Protein AF-N8W5K8-F1 (afdb_monomer_lite)

Secondary structure (DSSP, 8-state):
-PPPEEEEEETTEEEEEEGGG--BTTB-B-TT---SS--------------HHHHHHHHHHHHHHHHHHHHHHHHHHHHHHHHHHHHHHHHHHHHHHHHHHHHHHHHHHHTT--GGGS-HHHHHHHHHHTT----TT--SHHHHHHTS---

Radius of gyration: 57.09 Å; chains: 1; bounding box: 91×32×145 Å

Foldseek 3Di:
DDFAWFWWDDPVGTDIDGLVPDDPPVTHGDPPIDRPDDPPPPDDDDDDDDDPVNVVVVVVVVVVVVVVVVVVVVVVVVVVVVVVVVVVVVVVVVVVVVVVVVVVVVVVVVVPPPLVPDDPVVLVVVCVVVVHDDDPPDDDPVSSVVSDDDD

Structure (mmCIF, N/CA/C/O backbone):
data_AF-N8W5K8-F1
#
_entry.id   AF-N8W5K8-F1
#
loop_
_atom_site.group_PDB
_atom_site.id
_atom_site.type_symbol
_atom_site.label_atom_id
_atom_site.label_alt_id
_atom_site.label_comp_id
_atom_site.label_asym_id
_atom_site.label_entity_id
_atom_site.label_seq_id
_atom_site.pdbx_PDB_ins_code
_atom_site.Cartn_x
_atom_site.Cartn_y
_atom_site.Cartn_z
_atom_site.occupancy
_atom_site.B_iso_or_equiv
_atom_site.auth_seq_id
_atom_site.auth_comp_id
_atom_site.auth_asym_id
_atom_site.auth_atom_id
_atom_site.pdbx_PDB_model_num
ATOM 1 N N . MET A 1 1 ? 54.939 2.905 -76.028 1.00 52.28 1 MET A N 1
ATOM 2 C CA . MET A 1 1 ? 53.845 2.882 -75.035 1.00 52.28 1 MET A CA 1
ATOM 3 C C . MET A 1 1 ? 52.685 3.659 -75.627 1.00 52.28 1 MET A C 1
ATOM 5 O O . MET A 1 1 ? 52.919 4.766 -76.091 1.00 52.28 1 MET A O 1
ATOM 9 N N . LEU A 1 2 ? 51.492 3.071 -75.692 1.00 62.12 2 LEU A N 1
ATOM 10 C CA . LEU A 1 2 ? 50.276 3.817 -76.023 1.00 62.12 2 LEU A CA 1
ATOM 11 C C . LEU A 1 2 ? 49.866 4.600 -74.773 1.00 62.12 2 LEU A C 1
ATOM 13 O O . LEU A 1 2 ? 49.778 4.018 -73.695 1.00 62.12 2 LEU A O 1
ATOM 17 N N . VAL A 1 3 ? 49.695 5.912 -74.909 1.00 76.56 3 VAL A N 1
ATOM 18 C CA . VAL A 1 3 ? 49.181 6.770 -73.838 1.00 76.56 3 VAL A CA 1
ATOM 19 C C . VAL A 1 3 ? 47.681 6.896 -74.052 1.00 76.56 3 VAL A C 1
ATOM 21 O O . VAL A 1 3 ? 47.252 7.395 -75.093 1.00 76.56 3 VAL A O 1
ATOM 24 N N . ASN A 1 4 ? 46.889 6.423 -73.091 1.00 87.50 4 ASN A N 1
ATOM 25 C CA . ASN A 1 4 ? 45.445 6.620 -73.126 1.00 87.50 4 ASN A CA 1
ATOM 26 C C . ASN A 1 4 ? 45.140 8.081 -72.804 1.00 87.50 4 ASN A C 1
ATOM 28 O O . ASN A 1 4 ? 45.693 8.650 -71.860 1.00 87.50 4 ASN A O 1
ATOM 32 N N . THR A 1 5 ? 44.266 8.688 -73.598 1.00 91.50 5 THR A N 1
ATOM 33 C CA . THR A 1 5 ? 43.846 10.076 -73.416 1.00 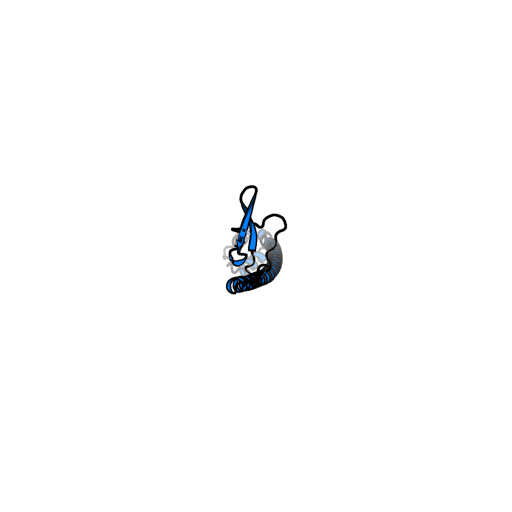91.50 5 THR A CA 1
ATOM 34 C C . THR A 1 5 ? 42.332 10.152 -73.346 1.00 91.50 5 THR A C 1
ATOM 36 O O . THR A 1 5 ? 41.648 9.296 -73.902 1.00 91.50 5 THR A O 1
ATOM 39 N N . VAL A 1 6 ? 41.825 11.166 -72.648 1.00 93.12 6 VAL A N 1
ATOM 40 C CA . VAL A 1 6 ? 40.387 11.409 -72.494 1.00 93.12 6 VAL A CA 1
ATOM 41 C C . VAL A 1 6 ? 40.051 12.876 -72.699 1.00 93.12 6 VAL A C 1
ATOM 43 O O . VAL A 1 6 ? 40.831 13.773 -72.351 1.00 93.12 6 VAL A O 1
ATOM 46 N N . LYS A 1 7 ? 38.869 13.127 -73.262 1.00 94.88 7 LYS A N 1
ATOM 47 C CA . LYS A 1 7 ? 38.308 14.474 -73.395 1.00 94.88 7 LYS A CA 1
ATOM 48 C C . LYS A 1 7 ? 37.625 14.903 -72.105 1.00 94.88 7 LYS A C 1
ATOM 50 O O . LYS A 1 7 ? 36.697 14.255 -71.625 1.00 94.88 7 LYS A O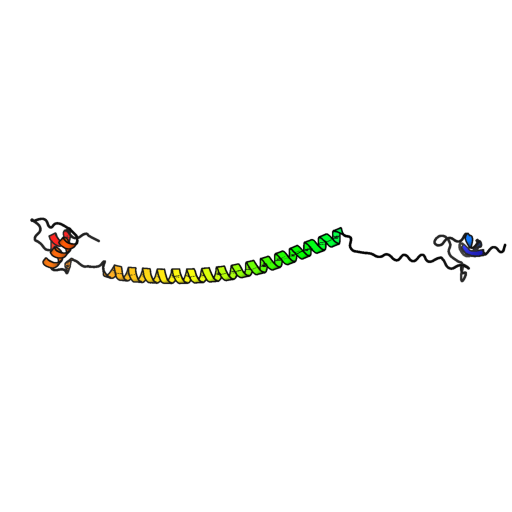 1
ATOM 55 N N . ILE A 1 8 ? 38.041 16.050 -71.583 1.00 95.00 8 ILE A N 1
ATOM 56 C CA . ILE A 1 8 ? 37.398 16.703 -70.442 1.00 95.00 8 ILE A CA 1
ATOM 57 C C . ILE A 1 8 ? 36.810 18.045 -70.863 1.00 95.00 8 ILE A C 1
ATOM 59 O O . ILE A 1 8 ? 37.336 18.721 -71.752 1.00 95.00 8 ILE A O 1
ATOM 63 N N . LYS A 1 9 ? 35.712 18.436 -70.221 1.00 94.81 9 LYS A N 1
ATOM 64 C CA . LYS A 1 9 ? 35.010 19.691 -70.490 1.00 94.81 9 LYS A CA 1
ATOM 65 C C . LYS A 1 9 ? 35.898 20.896 -70.162 1.00 94.81 9 LYS A C 1
ATOM 67 O O . LYS A 1 9 ? 36.556 20.934 -69.121 1.00 94.81 9 LYS A O 1
ATOM 72 N N . HIS A 1 10 ? 35.926 21.885 -71.051 1.00 92.44 10 HIS A N 1
ATOM 73 C CA . HIS A 1 10 ? 36.694 23.115 -70.879 1.00 92.44 10 HIS A CA 1
ATOM 74 C C . HIS A 1 10 ? 35.948 24.308 -71.493 1.00 92.44 10 HIS A C 1
ATOM 76 O O . HIS A 1 10 ? 36.051 24.579 -72.690 1.00 92.44 10 HIS A O 1
ATOM 82 N N . GLY A 1 11 ? 35.176 25.013 -70.662 1.00 88.00 11 GLY A N 1
ATOM 83 C CA . GLY A 1 11 ? 34.275 26.071 -71.125 1.00 88.00 11 GLY A CA 1
ATOM 84 C C . GLY A 1 11 ? 33.179 25.506 -72.032 1.00 88.00 11 GLY A C 1
ATOM 85 O O . GLY A 1 11 ? 32.524 24.530 -71.670 1.00 88.00 11 GLY A O 1
ATOM 86 N N . GLU A 1 12 ? 33.012 26.104 -73.213 1.00 89.50 12 GLU A N 1
ATOM 87 C CA . GLU A 1 12 ? 32.076 25.645 -74.255 1.00 89.50 12 GLU A CA 1
ATOM 88 C C . GLU A 1 12 ? 32.664 24.547 -75.166 1.00 89.50 12 GLU A C 1
ATOM 90 O O . GLU A 1 12 ? 31.998 24.077 -76.083 1.00 89.50 12 GLU A O 1
ATOM 95 N N . SER A 1 13 ? 33.910 24.124 -74.925 1.00 91.88 13 SER A N 1
ATOM 96 C CA . SER A 1 13 ? 34.615 23.115 -75.724 1.00 91.88 13 SER A CA 1
ATOM 97 C C . SER A 1 13 ? 35.213 22.015 -74.833 1.00 91.88 13 SER A C 1
ATOM 99 O O . SER A 1 13 ? 34.825 21.841 -73.674 1.00 91.88 13 SER A O 1
ATOM 101 N N . TYR A 1 14 ? 36.158 21.244 -75.369 1.00 95.25 14 TYR A N 1
ATOM 102 C CA . TYR A 1 14 ? 36.890 20.202 -74.659 1.00 95.25 14 TYR A CA 1
ATOM 103 C C . TYR A 1 14 ? 38.402 20.428 -74.722 1.00 95.25 14 TYR A C 1
ATOM 105 O O . TYR A 1 14 ? 38.926 21.073 -75.630 1.00 95.25 14 TYR A O 1
ATOM 113 N N . ARG A 1 15 ? 39.122 19.836 -73.768 1.00 95.38 15 ARG A N 1
ATOM 114 C CA . ARG A 1 15 ? 40.574 19.632 -73.851 1.00 95.38 15 ARG A CA 1
ATOM 115 C C . ARG A 1 15 ? 40.902 18.161 -73.631 1.00 95.38 15 ARG A C 1
ATOM 117 O O . ARG A 1 15 ? 40.165 17.459 -72.943 1.00 95.38 15 ARG A O 1
ATOM 124 N N . ILE A 1 16 ? 42.005 17.705 -74.211 1.00 93.62 16 ILE A N 1
ATOM 125 C CA . ILE A 1 16 ? 42.473 16.321 -74.087 1.00 93.62 16 ILE A CA 1
ATOM 126 C C . ILE A 1 16 ? 43.566 16.275 -73.020 1.00 93.62 16 ILE A C 1
ATOM 128 O O . ILE A 1 16 ? 44.491 17.086 -73.052 1.00 93.62 16 ILE A O 1
ATOM 132 N N . ILE A 1 17 ? 43.450 15.338 -72.083 1.00 93.44 17 ILE A N 1
ATOM 133 C CA . ILE A 1 17 ? 44.475 15.043 -71.073 1.00 93.44 17 ILE A CA 1
ATOM 134 C C . ILE A 1 17 ? 44.834 13.559 -71.122 1.00 93.44 17 ILE A C 1
ATOM 136 O O . ILE A 1 17 ? 44.072 12.758 -71.668 1.00 93.44 17 ILE A O 1
ATOM 140 N N . ASN A 1 18 ? 45.966 13.174 -70.531 1.00 91.94 18 ASN A N 1
ATOM 141 C CA . ASN A 1 18 ? 46.226 11.75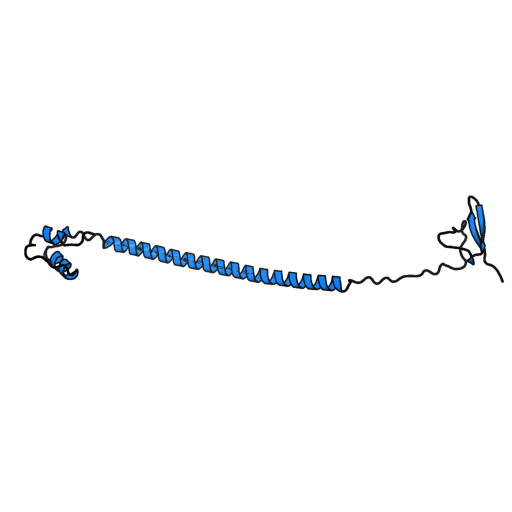6 -70.300 1.00 91.94 18 ASN A CA 1
ATOM 142 C C . ASN A 1 18 ? 45.196 11.221 -69.306 1.00 91.94 18 ASN A C 1
ATOM 144 O O . ASN A 1 18 ? 44.862 11.889 -68.327 1.00 91.94 18 ASN A O 1
ATOM 148 N N . GLU A 1 19 ? 44.716 10.003 -69.531 1.00 89.62 19 GLU A N 1
ATOM 149 C CA . GLU A 1 19 ? 43.739 9.367 -68.647 1.00 89.62 19 GLU A CA 1
ATOM 150 C C . GLU A 1 19 ? 44.281 9.215 -67.217 1.00 89.62 19 GLU A C 1
ATOM 152 O O . GLU A 1 19 ? 43.550 9.420 -66.254 1.00 89.62 19 GLU A O 1
ATOM 157 N N . SER A 1 20 ? 45.590 8.973 -67.072 1.00 86.81 20 SER A N 1
ATOM 158 C CA . SER A 1 20 ? 46.280 8.917 -65.775 1.00 86.81 20 SER A CA 1
ATOM 159 C C . SER A 1 20 ? 46.246 10.231 -64.991 1.00 86.81 20 SER A C 1
ATOM 161 O O . SER A 1 20 ? 46.397 10.220 -63.772 1.00 86.81 20 SER A O 1
ATOM 163 N N . ASP A 1 21 ? 46.059 11.361 -65.678 1.00 90.00 21 ASP A N 1
ATOM 164 C CA . ASP A 1 21 ? 45.985 12.688 -65.065 1.00 90.00 21 ASP A CA 1
ATOM 165 C C . ASP A 1 21 ? 44.534 13.067 -64.704 1.00 90.00 21 ASP A C 1
ATOM 167 O O . ASP A 1 21 ? 44.276 14.154 -64.172 1.00 90.00 21 ASP A O 1
ATOM 171 N N . PHE A 1 22 ? 43.560 12.190 -64.983 1.00 89.31 22 PHE A N 1
ATOM 172 C CA . PHE A 1 22 ? 42.164 12.409 -64.630 1.00 89.31 22 PHE A CA 1
ATOM 173 C C . PHE A 1 22 ? 41.952 12.302 -63.112 1.00 89.31 22 PHE A C 1
ATOM 175 O O . PHE A 1 22 ? 42.342 11.329 -62.473 1.00 89.31 22 PHE A O 1
ATOM 182 N N . LYS A 1 23 ? 41.291 13.303 -62.518 1.00 87.38 23 LYS A N 1
ATOM 183 C CA . LYS A 1 23 ? 40.986 13.352 -61.086 1.00 87.38 23 LYS A CA 1
ATOM 184 C C . LYS A 1 23 ? 39.487 13.522 -60.894 1.00 87.38 23 LYS A C 1
ATOM 186 O O . LYS A 1 23 ? 38.933 14.573 -61.227 1.00 87.38 23 LYS A O 1
ATOM 191 N N . HIS A 1 24 ? 38.842 12.500 -60.333 1.00 83.31 24 HIS A N 1
ATOM 192 C CA . HIS A 1 24 ? 37.429 12.564 -59.965 1.00 83.31 24 HIS A CA 1
ATOM 193 C C . HIS A 1 24 ? 37.171 13.769 -59.044 1.00 83.31 24 HIS A C 1
ATOM 195 O O . HIS A 1 24 ? 37.940 14.033 -58.121 1.00 83.31 24 HIS A O 1
ATOM 201 N N . GLY A 1 25 ? 36.119 14.538 -59.334 1.00 84.25 25 GLY A N 1
ATOM 202 C CA . GLY A 1 25 ? 35.763 15.763 -58.605 1.00 84.25 25 GLY A CA 1
ATOM 203 C C . GLY A 1 25 ? 36.487 17.038 -59.062 1.00 84.25 25 GLY A C 1
ATOM 204 O O . GLY A 1 25 ? 35.997 18.125 -58.777 1.00 84.25 25 GLY A O 1
ATOM 205 N N . GLN A 1 26 ? 37.603 16.936 -59.797 1.00 88.69 26 GLN A N 1
ATOM 206 C CA . GLN A 1 26 ? 38.282 18.093 -60.413 1.00 88.69 26 GLN A CA 1
ATOM 207 C C . GLN A 1 26 ? 38.049 18.177 -61.922 1.00 88.69 26 GLN A C 1
ATOM 209 O O . GLN A 1 26 ? 38.023 19.268 -62.488 1.00 88.69 26 GLN A O 1
ATOM 214 N N . HIS A 1 27 ? 37.901 17.029 -62.580 1.00 91.56 27 HIS A N 1
ATOM 215 C CA . HIS A 1 27 ? 37.662 16.929 -64.012 1.00 91.56 27 HIS A CA 1
ATOM 216 C C . HIS A 1 27 ? 36.274 16.338 -64.287 1.00 91.56 27 HIS A C 1
ATOM 218 O O . HIS A 1 27 ? 35.836 15.410 -63.607 1.00 91.56 27 HIS A O 1
ATOM 224 N N . GLU A 1 28 ? 35.608 16.865 -65.314 1.00 91.56 28 GLU A N 1
ATOM 225 C CA . GLU A 1 28 ? 34.340 16.362 -65.849 1.00 91.56 28 GLU A CA 1
ATOM 226 C C . GLU A 1 28 ? 34.579 15.874 -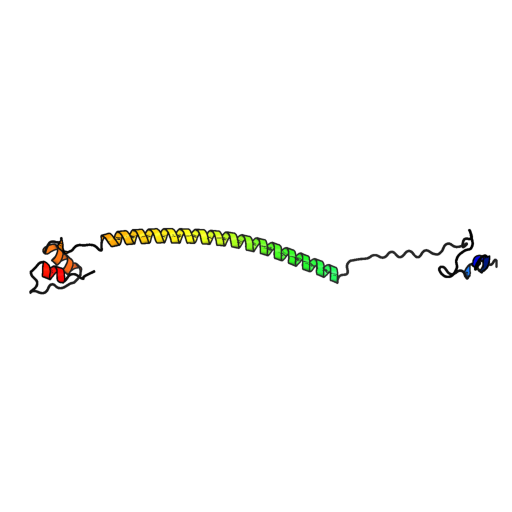67.285 1.00 91.56 28 GLU A C 1
ATOM 228 O O . GLU A 1 28 ? 35.206 16.579 -68.082 1.00 91.56 28 GLU A O 1
ATOM 233 N N . LEU A 1 29 ? 34.125 14.661 -67.609 1.00 91.94 29 LEU A N 1
ATOM 234 C CA . LEU A 1 29 ? 34.268 14.079 -68.947 1.00 91.94 29 LEU A CA 1
ATOM 235 C C . LEU A 1 29 ? 33.396 14.839 -69.956 1.00 91.94 29 LEU A C 1
ATOM 237 O O . LEU A 1 29 ? 32.269 15.224 -69.648 1.00 91.94 29 LEU A O 1
ATOM 241 N N . TYR A 1 30 ? 33.927 15.073 -71.156 1.00 92.31 30 TYR A N 1
ATOM 242 C CA . TYR A 1 30 ? 33.168 15.698 -72.239 1.00 92.31 30 TYR A CA 1
ATOM 243 C C . TYR A 1 30 ? 32.237 14.672 -72.900 1.00 92.31 30 TYR A C 1
ATOM 245 O O . TYR A 1 30 ? 32.577 13.499 -72.983 1.00 92.31 30 TYR A O 1
ATOM 253 N N . GLU A 1 31 ? 31.064 15.122 -73.342 1.00 85.62 31 GLU A N 1
ATOM 254 C CA . GLU A 1 31 ? 29.933 14.333 -73.855 1.00 85.62 31 GLU A CA 1
ATOM 255 C C . GLU A 1 31 ? 30.245 12.907 -74.353 1.00 85.62 31 GLU A C 1
ATOM 257 O O . GLU A 1 31 ? 30.858 12.703 -75.400 1.00 85.62 31 GLU A O 1
ATOM 262 N N . GLY A 1 32 ? 29.758 11.904 -73.612 1.00 81.56 32 GLY A N 1
ATOM 263 C CA . GLY A 1 32 ? 29.825 10.489 -73.997 1.00 81.56 32 GLY A CA 1
ATOM 264 C C . GLY A 1 32 ? 31.180 9.806 -73.781 1.00 81.56 32 GLY A C 1
ATOM 265 O O . GLY A 1 32 ? 31.244 8.578 -73.880 1.00 81.56 32 GLY A O 1
ATOM 266 N N . GLU A 1 33 ? 32.231 10.558 -73.443 1.00 86.94 33 GLU A N 1
ATOM 267 C CA . GLU A 1 33 ? 33.547 10.015 -73.106 1.00 86.94 33 GLU A CA 1
ATOM 268 C C . GLU A 1 33 ? 33.476 9.165 -71.826 1.00 86.94 33 GLU A C 1
ATOM 270 O O . GLU A 1 33 ? 32.722 9.456 -70.892 1.00 86.94 33 GLU A O 1
ATOM 275 N N . LYS A 1 34 ? 34.280 8.101 -71.766 1.00 85.50 34 LYS A N 1
ATOM 276 C CA . LYS A 1 34 ? 34.415 7.221 -70.601 1.00 85.50 34 LYS A CA 1
ATOM 277 C C . LYS A 1 34 ? 35.892 6.991 -70.314 1.00 85.50 34 LYS A C 1
ATOM 279 O O . LYS A 1 34 ? 36.688 6.912 -71.244 1.00 85.50 34 LYS A O 1
ATOM 284 N N . LEU A 1 35 ? 36.238 6.849 -69.037 1.00 84.06 35 LEU A N 1
ATOM 285 C CA . LEU A 1 35 ? 37.547 6.322 -68.652 1.00 84.06 35 LEU A CA 1
ATOM 286 C C . LEU A 1 35 ? 37.628 4.852 -69.086 1.00 84.06 35 LEU A C 1
ATOM 288 O O . LEU A 1 35 ? 36.643 4.115 -68.984 1.00 84.06 35 LEU A O 1
ATOM 292 N N . SER A 1 36 ? 38.793 4.436 -69.570 1.00 80.12 36 SER A N 1
ATOM 293 C CA . SER A 1 36 ? 39.095 3.051 -69.932 1.00 80.12 36 SER A CA 1
ATOM 294 C C . SER A 1 36 ? 39.062 2.136 -68.708 1.00 80.12 36 SER A C 1
ATOM 296 O O . SER A 1 36 ? 38.786 0.944 -68.838 1.00 80.12 36 SER A O 1
ATOM 298 N N . VAL A 1 37 ? 39.328 2.687 -67.520 1.00 72.06 37 VAL A N 1
ATOM 299 C CA . VAL A 1 37 ? 39.269 1.972 -66.243 1.00 72.06 37 VAL A CA 1
ATOM 300 C C . VAL A 1 37 ? 38.144 2.558 -65.394 1.00 72.06 37 VAL A C 1
ATOM 302 O O . VAL A 1 37 ? 38.093 3.763 -65.145 1.00 72.06 37 VAL A O 1
ATOM 305 N N . ALA A 1 38 ? 37.208 1.709 -64.966 1.00 64.00 38 ALA A N 1
ATOM 306 C CA . ALA A 1 38 ? 36.205 2.110 -63.987 1.00 64.00 38 ALA A CA 1
ATOM 307 C C . ALA A 1 38 ? 36.914 2.523 -62.683 1.00 64.00 38 ALA A C 1
ATOM 309 O O . ALA A 1 38 ? 37.894 1.876 -62.317 1.00 64.00 38 ALA A O 1
ATOM 310 N N . PRO A 1 39 ? 36.461 3.576 -61.979 1.00 67.00 39 PRO A N 1
ATOM 311 C CA . PRO A 1 39 ? 37.038 3.917 -60.687 1.00 67.00 39 PRO A CA 1
ATOM 312 C C . PRO A 1 39 ? 36.938 2.710 -59.755 1.00 67.00 39 PRO A C 1
ATOM 314 O O . 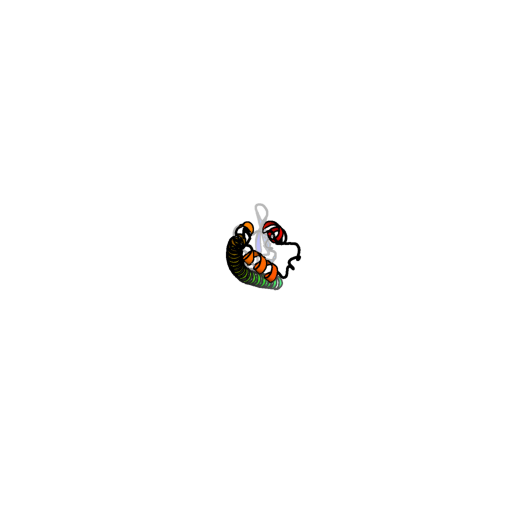PRO A 1 39 ? 35.856 2.134 -59.627 1.00 67.00 39 PRO A O 1
ATOM 317 N N . ASP A 1 40 ? 38.049 2.356 -59.105 1.00 65.62 40 ASP A N 1
ATOM 318 C CA . ASP A 1 40 ? 38.064 1.373 -58.025 1.00 65.62 40 ASP A CA 1
ATOM 319 C C . ASP A 1 40 ? 37.110 1.864 -56.930 1.00 65.62 40 ASP A C 1
ATOM 321 O O . ASP A 1 40 ? 37.404 2.766 -56.141 1.00 65.62 40 ASP A O 1
ATOM 325 N N . ASN A 1 41 ? 35.903 1.315 -56.923 1.00 65.06 41 ASN A N 1
ATOM 326 C CA . ASN A 1 41 ? 34.890 1.597 -55.931 1.00 65.06 41 ASN A CA 1
ATOM 327 C C . ASN A 1 41 ? 35.291 0.912 -54.623 1.00 65.06 41 ASN A C 1
ATOM 329 O O . ASN A 1 41 ? 34.980 -0.251 -54.371 1.00 65.06 41 ASN A O 1
ATOM 333 N N . VAL A 1 42 ? 35.985 1.659 -53.764 1.00 69.19 42 VAL A N 1
ATOM 334 C CA . VAL A 1 42 ? 36.258 1.240 -52.388 1.00 69.19 42 VAL A CA 1
ATOM 335 C C . VAL A 1 42 ? 34.927 1.163 -51.643 1.00 69.19 42 VAL A C 1
ATOM 337 O O . VAL A 1 42 ? 34.337 2.178 -51.276 1.00 69.19 42 VAL A O 1
ATOM 340 N N . THR A 1 43 ? 34.436 -0.058 -51.443 1.00 62.22 43 THR A N 1
ATOM 341 C CA . THR A 1 43 ? 33.225 -0.317 -50.662 1.00 62.22 43 THR A CA 1
ATOM 342 C C . THR A 1 43 ? 33.636 -0.473 -49.200 1.00 62.22 43 THR A C 1
ATOM 344 O O . THR A 1 43 ? 34.381 -1.390 -48.860 1.00 62.22 43 THR A O 1
ATOM 347 N N . LEU A 1 44 ? 33.209 0.453 -48.339 1.00 65.94 44 LEU A N 1
ATOM 348 C CA . LEU A 1 44 ? 33.453 0.391 -46.896 1.00 65.94 44 LEU A CA 1
ATOM 349 C C . LEU A 1 44 ? 32.257 -0.275 -46.208 1.00 65.94 44 LEU A C 1
ATOM 351 O O . LEU A 1 44 ? 31.214 0.356 -46.043 1.00 65.94 44 LEU A O 1
ATOM 355 N N . ASP A 1 45 ? 32.415 -1.524 -45.768 1.00 67.88 45 ASP A N 1
ATOM 356 C CA . ASP A 1 45 ? 31.451 -2.171 -44.872 1.00 67.88 45 ASP A CA 1
ATOM 357 C C . ASP A 1 45 ? 31.634 -1.641 -43.441 1.00 67.88 45 ASP A C 1
ATOM 359 O O . ASP A 1 45 ? 32.499 -2.081 -42.679 1.00 67.88 45 ASP A O 1
ATOM 363 N N . LEU A 1 46 ? 30.813 -0.659 -43.066 1.00 71.62 46 LEU A N 1
ATOM 364 C CA . LEU A 1 46 ? 30.785 -0.098 -41.716 1.00 71.62 46 LEU A CA 1
ATOM 365 C C . LEU A 1 46 ? 29.837 -0.908 -40.828 1.00 71.62 46 LEU A C 1
ATOM 367 O O . LEU A 1 46 ? 28.619 -0.726 -40.847 1.00 71.62 46 LEU A O 1
ATOM 371 N N . LYS A 1 47 ? 30.404 -1.783 -39.995 1.00 70.69 47 LYS A N 1
ATOM 372 C CA . LYS A 1 47 ? 29.648 -2.489 -38.955 1.00 70.69 47 LYS A CA 1
ATOM 373 C C . LYS A 1 47 ? 29.484 -1.578 -37.735 1.00 70.69 47 LYS A C 1
ATOM 375 O O . LYS A 1 47 ? 30.362 -1.505 -36.880 1.00 70.69 47 LYS A O 1
ATOM 380 N N . VAL A 1 48 ? 28.366 -0.861 -37.665 1.00 73.81 48 VAL A N 1
ATOM 381 C CA . VAL A 1 48 ? 27.989 -0.078 -36.478 1.00 73.81 48 VAL A CA 1
ATOM 382 C C . VAL A 1 48 ? 27.414 -1.000 -35.400 1.00 73.81 48 VAL A C 1
ATOM 384 O O . VAL A 1 48 ? 26.496 -1.777 -35.657 1.00 73.81 48 VAL A O 1
ATOM 387 N N . GLY A 1 49 ? 27.977 -0.935 -34.193 1.00 76.19 49 GLY A N 1
ATOM 388 C CA . GLY A 1 49 ? 27.519 -1.663 -33.009 1.00 76.19 49 GLY A CA 1
ATOM 389 C C . GLY A 1 49 ? 27.300 -0.717 -31.831 1.00 76.19 49 GLY A C 1
ATOM 390 O O . GLY A 1 49 ? 27.827 0.395 -31.814 1.00 76.19 49 GLY A O 1
ATOM 391 N N . ILE A 1 50 ? 26.517 -1.157 -30.845 1.00 81.69 50 ILE A N 1
ATOM 392 C CA . ILE A 1 50 ? 26.354 -0.440 -29.575 1.00 81.69 50 ILE A CA 1
ATOM 393 C C . ILE A 1 50 ? 27.698 -0.481 -28.841 1.00 81.69 50 ILE A C 1
ATOM 395 O O . ILE A 1 50 ? 28.320 -1.540 -28.734 1.00 81.69 50 ILE A O 1
ATOM 399 N N . THR A 1 51 ? 28.169 0.668 -28.358 1.00 88.50 51 THR A N 1
ATOM 400 C CA . THR A 1 51 ? 29.399 0.714 -27.563 1.00 88.50 51 THR A CA 1
ATOM 401 C C . THR A 1 51 ? 29.208 -0.064 -26.255 1.00 88.50 51 THR A C 1
ATOM 403 O O . THR A 1 51 ? 28.099 -0.088 -25.718 1.00 88.50 51 THR A O 1
ATOM 406 N N . PRO A 1 52 ? 30.264 -0.674 -25.689 1.00 90.75 52 PRO A N 1
ATOM 407 C CA . PRO A 1 52 ? 30.160 -1.386 -24.413 1.00 90.75 52 PRO A CA 1
ATOM 408 C C . PRO A 1 52 ? 29.532 -0.545 -23.290 1.00 90.75 52 PRO A C 1
ATOM 410 O O . PRO A 1 52 ? 28.732 -1.057 -22.511 1.00 90.75 52 PRO A O 1
ATOM 413 N N . ASP A 1 53 ? 29.822 0.758 -23.255 1.00 92.19 53 ASP A N 1
ATOM 414 C CA . ASP A 1 53 ? 29.272 1.682 -22.257 1.00 92.19 53 ASP A CA 1
ATOM 415 C C . ASP A 1 53 ? 27.757 1.876 -22.405 1.00 92.19 53 ASP A C 1
ATOM 417 O O . ASP A 1 53 ? 27.018 1.905 -21.415 1.00 92.19 53 ASP A O 1
ATOM 421 N N . LEU A 1 54 ? 27.268 1.966 -23.645 1.00 94.75 54 LEU A N 1
ATOM 422 C CA . LEU A 1 54 ? 25.837 2.072 -23.906 1.00 94.75 54 LEU A CA 1
ATOM 423 C C . LEU A 1 54 ? 25.131 0.742 -23.616 1.00 94.75 54 LEU A C 1
ATOM 425 O O . LEU A 1 54 ? 24.036 0.750 -23.059 1.00 94.75 54 LEU A O 1
ATOM 429 N N . GLN A 1 55 ? 25.775 -0.393 -23.902 1.00 95.12 55 GLN A N 1
ATOM 430 C CA . GLN A 1 55 ? 25.244 -1.709 -23.545 1.00 95.12 55 GLN A CA 1
ATOM 431 C C . GLN A 1 55 ? 25.109 -1.863 -22.027 1.00 95.12 55 GLN A C 1
ATOM 433 O O . GLN A 1 55 ? 24.051 -2.258 -21.544 1.00 95.12 55 GLN A O 1
ATOM 438 N N . LYS A 1 56 ? 26.133 -1.454 -21.269 1.00 96.44 56 LYS A N 1
ATOM 439 C CA . LYS A 1 56 ? 26.082 -1.452 -19.805 1.00 96.44 56 LYS A CA 1
ATOM 440 C C . LYS A 1 56 ? 24.949 -0.571 -19.280 1.00 96.44 56 LYS A C 1
ATOM 442 O O . LYS A 1 56 ? 24.197 -0.997 -18.413 1.00 96.44 56 LYS A O 1
ATOM 447 N N . THR A 1 57 ? 24.785 0.626 -19.843 1.00 96.94 57 THR A N 1
ATOM 448 C CA . THR A 1 57 ? 23.702 1.543 -19.454 1.00 96.94 57 THR A CA 1
ATOM 449 C C . THR A 1 57 ? 22.325 0.917 -19.693 1.00 96.94 57 THR A C 1
ATOM 451 O O . THR A 1 57 ? 21.443 1.017 -18.844 1.00 96.94 57 THR A O 1
ATOM 454 N N . ILE A 1 58 ? 22.141 0.229 -20.824 1.00 96.62 58 ILE A N 1
ATOM 455 C CA . ILE A 1 58 ? 20.900 -0.492 -21.139 1.00 96.62 58 ILE A CA 1
ATOM 456 C C . ILE A 1 58 ? 20.631 -1.599 -20.114 1.00 96.62 58 ILE A C 1
ATOM 458 O O . ILE A 1 58 ? 19.493 -1.755 -19.667 1.00 96.62 58 ILE A O 1
ATOM 462 N N . ASP A 1 59 ? 21.654 -2.367 -19.748 1.00 97.75 59 ASP A N 1
ATOM 463 C CA . ASP A 1 59 ? 21.511 -3.478 -18.807 1.00 97.75 59 ASP A CA 1
ATOM 464 C C . ASP A 1 59 ? 21.213 -2.975 -17.385 1.00 97.75 59 ASP A C 1
ATOM 466 O O . ASP A 1 59 ? 20.302 -3.485 -16.730 1.00 97.75 59 ASP A O 1
ATOM 470 N N . ASP A 1 60 ? 21.888 -1.910 -16.944 1.00 98.06 60 ASP A N 1
ATOM 471 C CA . ASP A 1 60 ? 21.619 -1.248 -15.663 1.00 98.06 60 ASP A CA 1
ATOM 472 C C . ASP A 1 60 ? 20.180 -0.703 -15.615 1.00 98.06 60 ASP A C 1
ATOM 474 O O . ASP A 1 60 ? 19.459 -0.923 -14.639 1.00 98.06 60 ASP A O 1
ATOM 478 N N . MET A 1 61 ? 19.712 -0.065 -16.696 1.00 98.06 61 MET A N 1
ATOM 479 C CA . MET A 1 61 ? 18.333 0.427 -16.795 1.00 98.06 61 MET A CA 1
ATOM 480 C C . MET A 1 61 ? 17.303 -0.707 -16.740 1.00 98.06 61 MET A C 1
ATOM 482 O O . MET A 1 61 ? 16.290 -0.575 -16.055 1.00 98.06 61 MET A O 1
ATOM 486 N N . LYS A 1 62 ? 17.548 -1.837 -17.417 1.00 98.25 62 LYS A N 1
ATOM 487 C CA . LYS A 1 62 ? 16.659 -3.011 -17.352 1.00 98.25 62 LYS A CA 1
ATOM 488 C C . LYS A 1 62 ? 16.563 -3.573 -15.939 1.00 98.25 62 LYS A C 1
ATOM 490 O O . LYS A 1 62 ? 15.463 -3.872 -15.475 1.00 98.25 62 LYS A O 1
ATOM 495 N N . ASN A 1 63 ? 17.698 -3.684 -15.254 1.00 98.38 63 ASN A N 1
ATOM 496 C CA . ASN A 1 63 ? 17.742 -4.158 -13.875 1.00 98.38 63 ASN A CA 1
ATOM 497 C C . ASN A 1 63 ? 16.973 -3.219 -12.938 1.00 98.38 63 ASN A C 1
ATOM 499 O O . ASN A 1 63 ? 16.220 -3.683 -12.080 1.00 98.38 63 ASN A O 1
ATOM 503 N N . GLU A 1 64 ? 17.107 -1.906 -13.131 1.00 98.38 64 GLU A N 1
ATOM 504 C CA . GLU A 1 64 ? 16.368 -0.920 -12.346 1.00 98.38 64 GLU A CA 1
ATOM 505 C C . GLU A 1 64 ? 14.857 -0.994 -12.601 1.00 98.38 64 GLU A C 1
ATOM 507 O O . GLU A 1 64 ? 14.082 -1.023 -11.644 1.00 98.38 64 GLU A O 1
ATOM 512 N N . CYS A 1 65 ? 14.423 -1.109 -13.860 1.00 98.44 65 CYS A N 1
ATOM 513 C CA . CYS A 1 65 ? 13.012 -1.312 -14.194 1.00 98.44 65 CYS A CA 1
ATOM 514 C C . CYS A 1 65 ? 12.448 -2.566 -13.514 1.00 98.44 65 CYS A C 1
ATOM 516 O O . CYS A 1 65 ? 11.413 -2.487 -12.853 1.00 98.44 65 CYS A O 1
ATOM 518 N N . GLN A 1 66 ? 13.166 -3.690 -13.584 1.00 98.44 66 GLN A N 1
ATOM 519 C CA . GLN A 1 66 ? 12.740 -4.934 -12.943 1.00 98.44 66 GLN A CA 1
ATOM 520 C C . GLN A 1 66 ? 12.629 -4.790 -11.419 1.00 98.44 66 GLN A C 1
ATOM 522 O O . GLN A 1 66 ? 11.695 -5.306 -10.799 1.00 98.44 66 GLN A O 1
ATOM 527 N N . ARG A 1 67 ? 13.570 -4.071 -10.798 1.00 98.38 67 ARG A N 1
ATOM 528 C CA . ARG A 1 67 ? 13.545 -3.785 -9.360 1.00 98.38 67 ARG A CA 1
ATOM 529 C C . ARG A 1 67 ? 12.327 -2.948 -8.979 1.00 98.38 67 ARG A C 1
ATOM 531 O O . ARG A 1 67 ? 11.646 -3.275 -8.008 1.00 98.38 67 ARG A O 1
ATOM 538 N N . VAL A 1 68 ? 12.039 -1.894 -9.739 1.00 98.62 68 VAL A N 1
ATOM 539 C CA . VAL A 1 68 ? 10.880 -1.021 -9.505 1.00 98.62 68 VAL A CA 1
ATOM 540 C C . VAL A 1 68 ? 9.569 -1.790 -9.671 1.00 98.62 68 VAL A C 1
ATOM 542 O O . VAL A 1 68 ? 8.672 -1.642 -8.844 1.00 98.62 68 VAL A O 1
ATOM 545 N N . GLU A 1 69 ? 9.458 -2.655 -10.679 1.00 98.50 69 GLU A N 1
ATOM 546 C CA . GLU A 1 69 ? 8.286 -3.519 -10.868 1.00 98.50 69 GLU A CA 1
ATOM 547 C C . GLU A 1 69 ? 8.059 -4.447 -9.671 1.00 98.50 69 GLU A C 1
ATOM 549 O O . GLU A 1 69 ? 6.950 -4.501 -9.133 1.00 98.50 69 GLU A O 1
ATOM 554 N N . ASN A 1 70 ? 9.116 -5.106 -9.191 1.00 98.25 70 ASN A N 1
ATOM 555 C CA . ASN A 1 70 ? 9.037 -5.992 -8.031 1.00 98.25 70 ASN A CA 1
ATOM 556 C C . ASN A 1 70 ? 8.632 -5.233 -6.760 1.00 98.25 70 ASN A C 1
ATOM 558 O O . ASN A 1 70 ? 7.737 -5.671 -6.033 1.00 98.25 70 ASN A O 1
ATOM 562 N N . ASN A 1 71 ? 9.237 -4.067 -6.518 1.00 98.31 71 ASN A N 1
ATOM 563 C CA . ASN A 1 71 ? 8.883 -3.214 -5.386 1.00 98.31 71 ASN A CA 1
ATOM 564 C C . ASN A 1 71 ? 7.423 -2.753 -5.470 1.00 98.31 71 ASN A C 1
ATOM 566 O O . ASN A 1 71 ? 6.722 -2.753 -4.462 1.00 98.31 71 ASN A O 1
ATOM 570 N N . ASN A 1 72 ? 6.930 -2.415 -6.663 1.00 98.44 72 ASN A N 1
ATOM 571 C CA . ASN A 1 72 ? 5.537 -2.016 -6.860 1.00 98.44 72 ASN A CA 1
ATOM 572 C C . ASN A 1 72 ? 4.554 -3.156 -6.570 1.00 98.44 72 ASN A C 1
ATOM 574 O O . ASN A 1 72 ? 3.488 -2.907 -6.006 1.00 98.44 72 ASN A O 1
ATOM 578 N N . VAL A 1 73 ? 4.892 -4.399 -6.927 1.00 98.56 73 VAL A N 1
ATOM 579 C CA . VAL A 1 73 ? 4.081 -5.576 -6.574 1.00 98.56 73 VAL A CA 1
ATOM 580 C C . VAL A 1 73 ? 4.022 -5.750 -5.054 1.00 98.56 73 VAL A C 1
ATOM 582 O O . VAL A 1 73 ? 2.933 -5.895 -4.499 1.00 98.56 73 VAL A O 1
ATOM 585 N N . GLN A 1 74 ? 5.167 -5.666 -4.374 1.00 98.31 74 GLN A N 1
ATOM 586 C CA . GLN A 1 74 ? 5.238 -5.800 -2.915 1.00 98.31 74 GLN A CA 1
ATOM 587 C C . GLN A 1 74 ? 4.495 -4.672 -2.189 1.00 98.31 74 GLN A C 1
ATOM 589 O O . GLN A 1 74 ? 3.718 -4.935 -1.274 1.00 98.31 74 GLN A O 1
ATOM 594 N N . LEU A 1 75 ? 4.670 -3.421 -2.624 1.00 98.62 75 LEU A N 1
ATOM 595 C CA . LEU A 1 75 ? 3.982 -2.265 -2.046 1.00 98.62 75 LEU A CA 1
ATOM 596 C C . LEU A 1 75 ? 2.463 -2.383 -2.179 1.00 98.62 75 LEU A C 1
ATOM 598 O O . LEU A 1 75 ? 1.743 -2.110 -1.223 1.00 98.62 75 LEU A O 1
ATOM 602 N N . LYS A 1 76 ? 1.964 -2.833 -3.336 1.00 98.44 76 LYS A N 1
ATOM 603 C CA . LYS A 1 76 ? 0.528 -3.081 -3.526 1.00 98.44 76 LYS A CA 1
ATOM 604 C C . LYS A 1 76 ? 0.003 -4.160 -2.581 1.00 98.44 76 LYS A C 1
ATOM 606 O O . LYS A 1 76 ? -1.073 -3.983 -2.022 1.00 98.44 76 LYS A O 1
ATOM 611 N N . ALA A 1 77 ? 0.756 -5.241 -2.375 1.00 98.38 77 ALA A N 1
ATOM 612 C CA . ALA A 1 77 ? 0.369 -6.291 -1.434 1.00 98.38 77 ALA A CA 1
ATOM 613 C C . ALA A 1 77 ? 0.289 -5.764 0.010 1.00 98.38 77 ALA A C 1
ATOM 615 O O . ALA A 1 77 ? -0.712 -5.990 0.687 1.00 98.38 77 ALA A O 1
ATOM 616 N N . LEU A 1 78 ? 1.287 -4.987 0.446 1.00 98.44 78 LEU A N 1
ATOM 617 C CA . LEU A 1 78 ? 1.304 -4.372 1.778 1.00 98.44 78 LEU A CA 1
ATOM 618 C C . LEU A 1 78 ? 0.154 -3.380 1.992 1.00 98.44 78 LEU A C 1
ATOM 620 O O . LEU A 1 78 ? -0.379 -3.289 3.095 1.00 98.44 78 LEU A O 1
ATOM 624 N N . LEU A 1 79 ? -0.245 -2.634 0.957 1.00 98.44 79 LEU A N 1
ATOM 625 C CA . LEU A 1 79 ? -1.397 -1.733 1.043 1.00 98.44 79 LEU A CA 1
ATOM 626 C C . LEU A 1 79 ? -2.698 -2.502 1.290 1.00 98.44 79 LEU A C 1
ATOM 628 O O . LEU A 1 79 ? -3.454 -2.125 2.180 1.00 98.44 79 LEU A O 1
ATOM 632 N N . VAL A 1 80 ? -2.919 -3.603 0.567 1.00 98.44 80 VAL A N 1
ATOM 633 C CA . VAL A 1 80 ? -4.098 -4.462 0.762 1.00 98.44 80 VAL A CA 1
ATOM 634 C C . VAL A 1 80 ? -4.114 -5.064 2.169 1.00 98.44 80 VAL A C 1
ATOM 636 O O . VAL A 1 80 ? -5.147 -5.056 2.836 1.00 98.44 80 VAL A O 1
ATOM 639 N N . GLU A 1 81 ? -2.968 -5.548 2.651 1.00 98.31 81 GLU A N 1
ATOM 640 C CA . GLU A 1 81 ? -2.847 -6.087 4.009 1.00 98.31 81 GLU A CA 1
ATOM 641 C C . GLU A 1 81 ? -3.136 -5.017 5.073 1.00 98.31 81 GLU A C 1
ATOM 643 O O . GLU A 1 81 ? -3.916 -5.248 5.998 1.00 98.31 81 GLU A O 1
ATOM 648 N N . ARG A 1 82 ? -2.580 -3.809 4.909 1.00 98.44 82 ARG A N 1
ATOM 649 C CA . ARG A 1 82 ? -2.845 -2.671 5.798 1.00 98.44 82 ARG A CA 1
ATOM 650 C C . ARG A 1 82 ? -4.332 -2.322 5.834 1.00 98.44 82 ARG A C 1
ATOM 652 O O . ARG A 1 82 ? -4.866 -2.088 6.915 1.00 98.44 82 ARG A O 1
ATOM 659 N N . GLU A 1 83 ? -4.989 -2.252 4.680 1.00 98.38 83 GLU A N 1
ATOM 660 C CA . GLU A 1 83 ? -6.421 -1.945 4.589 1.00 98.38 83 GLU A CA 1
ATOM 661 C C . GLU A 1 83 ? -7.275 -3.008 5.292 1.00 98.38 83 GLU A C 1
ATOM 663 O O . GLU A 1 83 ? -8.212 -2.663 6.016 1.00 98.38 83 GLU A O 1
ATOM 668 N N . ALA A 1 84 ? -6.915 -4.288 5.158 1.00 98.44 84 ALA A N 1
ATOM 669 C CA . ALA A 1 84 ? -7.587 -5.380 5.856 1.00 98.44 84 ALA A CA 1
ATOM 670 C C . ALA A 1 84 ? -7.431 -5.272 7.383 1.00 98.44 84 ALA A C 1
ATOM 672 O O . ALA A 1 84 ? -8.419 -5.376 8.113 1.00 98.44 84 ALA A O 1
ATOM 673 N N . ILE A 1 85 ? -6.215 -4.993 7.866 1.00 98.38 85 ILE A N 1
ATOM 674 C CA . ILE A 1 85 ? -5.946 -4.788 9.297 1.00 98.38 85 ILE A CA 1
ATOM 675 C C . ILE A 1 85 ? -6.715 -3.571 9.822 1.00 98.38 85 ILE A C 1
ATOM 677 O O . ILE A 1 85 ? -7.314 -3.630 10.895 1.00 98.38 85 ILE A O 1
ATOM 681 N N . GLU A 1 86 ? -6.742 -2.468 9.070 1.00 98.25 86 GLU A N 1
ATOM 682 C CA . GLU A 1 86 ? -7.476 -1.266 9.467 1.00 98.25 86 GLU A CA 1
ATOM 683 C C . GLU A 1 86 ? -8.981 -1.548 9.592 1.00 98.25 86 GLU A C 1
ATOM 685 O O . GLU A 1 86 ? -9.612 -1.130 10.566 1.00 98.25 86 GLU A O 1
ATOM 690 N N . ALA A 1 87 ? -9.556 -2.296 8.648 1.00 98.50 87 ALA A N 1
ATOM 691 C CA . ALA A 1 87 ? -10.955 -2.704 8.704 1.00 98.50 87 ALA A CA 1
ATOM 692 C C . ALA A 1 87 ? -11.246 -3.602 9.917 1.00 98.50 87 ALA A C 1
ATOM 694 O O . ALA A 1 87 ? -12.246 -3.389 10.608 1.00 98.50 87 ALA A O 1
ATOM 695 N N . GLN A 1 88 ? -10.358 -4.556 10.213 1.00 98.19 88 GLN A N 1
ATOM 696 C CA . GLN A 1 88 ? -10.485 -5.429 11.379 1.00 98.19 88 GLN A CA 1
ATOM 697 C C . GLN A 1 88 ? -10.453 -4.626 12.685 1.00 98.19 88 GLN A C 1
ATOM 699 O O . GLN A 1 88 ? -11.386 -4.720 13.484 1.00 98.19 88 GLN A O 1
ATOM 704 N N . LEU A 1 89 ? -9.438 -3.777 12.873 1.00 98.44 89 LEU A N 1
ATOM 705 C CA . LEU A 1 89 ? -9.292 -2.952 14.075 1.00 98.44 89 LEU A CA 1
ATOM 706 C C . LEU A 1 89 ? -10.482 -2.005 14.270 1.00 98.44 89 LEU A C 1
ATOM 708 O O . LEU A 1 89 ? -10.951 -1.812 15.391 1.00 98.44 89 LEU A O 1
ATOM 712 N N . ARG A 1 90 ? -11.015 -1.431 13.183 1.00 98.50 90 ARG A N 1
ATOM 713 C CA . ARG A 1 90 ? -12.235 -0.608 13.236 1.00 98.50 90 ARG A CA 1
ATOM 714 C C . ARG A 1 90 ? -13.445 -1.414 13.708 1.00 98.50 90 ARG A C 1
ATOM 716 O O . ARG A 1 90 ? -14.242 -0.895 14.489 1.00 98.50 90 ARG A O 1
ATOM 723 N N . GLY A 1 91 ? -13.583 -2.657 13.249 1.00 98.50 91 GLY A N 1
ATOM 724 C CA . GLY A 1 91 ? -14.638 -3.569 13.690 1.00 98.50 91 GLY A CA 1
ATOM 725 C C . GLY A 1 91 ? -14.531 -3.907 15.177 1.00 98.50 91 GLY A C 1
ATOM 726 O O . GLY A 1 91 ? -15.507 -3.760 15.912 1.00 98.50 91 GLY A O 1
ATOM 727 N N . GLU A 1 92 ? -13.336 -4.284 15.631 1.00 98.31 92 GLU A N 1
ATOM 728 C CA . GLU A 1 92 ? -13.057 -4.598 17.038 1.00 98.31 92 GLU A CA 1
ATOM 729 C C . GLU A 1 92 ? -13.326 -3.397 17.955 1.00 98.31 92 GLU A C 1
ATOM 731 O O . GLU A 1 92 ? -14.027 -3.526 18.961 1.00 98.31 92 GLU A O 1
ATOM 736 N N . LEU A 1 93 ? -12.850 -2.204 17.577 1.00 98.38 93 LEU A N 1
ATOM 737 C CA . LEU A 1 93 ? -13.077 -0.976 18.340 1.00 98.38 93 LEU A CA 1
ATOM 738 C C . LEU A 1 93 ? -14.568 -0.636 18.445 1.00 98.38 93 LEU A C 1
ATOM 740 O O . LEU A 1 93 ? -15.038 -0.241 19.512 1.00 98.38 93 LEU A O 1
ATOM 744 N N . LYS A 1 94 ? -15.322 -0.806 17.352 1.00 98.38 94 LYS A N 1
ATOM 745 C CA . LYS A 1 94 ? -16.769 -0.582 17.351 1.00 98.38 94 LYS A CA 1
ATOM 746 C C . LYS A 1 94 ? -17.482 -1.544 18.305 1.00 98.38 94 LYS A C 1
ATOM 748 O O . LYS A 1 94 ? -18.288 -1.091 19.113 1.00 98.38 94 LYS A O 1
ATOM 753 N N . GLY A 1 95 ? -17.154 -2.836 18.262 1.00 98.31 95 GLY A N 1
ATOM 754 C CA . GLY A 1 95 ? -17.748 -3.829 19.163 1.00 98.31 95 GLY A CA 1
ATOM 755 C C . GLY A 1 95 ? -17.415 -3.573 20.638 1.00 98.31 95 GLY A C 1
ATOM 756 O O . GLY A 1 95 ? -18.278 -3.701 21.512 1.00 98.31 95 GLY A O 1
ATOM 757 N N . ALA A 1 96 ? -16.184 -3.143 20.927 1.00 98.12 96 ALA A N 1
ATOM 758 C CA . ALA A 1 96 ? -15.784 -2.744 22.273 1.00 98.12 96 ALA A CA 1
ATOM 759 C C . ALA A 1 96 ? -16.564 -1.512 22.758 1.00 98.12 96 ALA A C 1
ATOM 761 O O . ALA A 1 96 ? -17.050 -1.502 23.888 1.00 98.12 96 ALA A O 1
ATOM 762 N N . LEU A 1 97 ? -16.736 -0.501 21.899 1.00 98.25 97 LEU A N 1
ATOM 763 C CA . LEU A 1 97 ? -17.513 0.696 22.217 1.00 98.25 97 LEU A CA 1
ATOM 764 C C . LEU A 1 97 ? -18.972 0.349 22.540 1.00 98.25 97 LEU A C 1
ATOM 766 O O . LEU A 1 97 ? -19.483 0.786 23.567 1.00 98.25 97 LEU A O 1
ATOM 770 N N . GLU A 1 98 ? -19.616 -0.475 21.712 1.00 97.69 98 GLU A N 1
ATOM 771 C CA . GLU A 1 98 ? -20.992 -0.939 21.939 1.00 97.69 98 GLU A CA 1
ATOM 772 C C . GLU A 1 98 ? -21.120 -1.701 23.269 1.00 97.69 98 GLU A C 1
ATOM 774 O O . GLU A 1 98 ? -22.066 -1.486 24.029 1.00 97.69 98 GLU A O 1
ATOM 779 N N . SER A 1 99 ? -20.127 -2.530 23.601 1.00 97.69 99 SER A N 1
ATOM 780 C CA . SER A 1 99 ? -20.080 -3.256 24.876 1.00 97.69 99 SER A CA 1
ATOM 781 C C . SER A 1 99 ? -19.938 -2.312 26.075 1.00 97.69 99 SER A C 1
ATOM 783 O O . SER A 1 99 ? -20.635 -2.471 27.077 1.00 97.69 99 SER A O 1
ATOM 785 N N . VAL A 1 100 ? -19.072 -1.298 25.976 1.00 97.31 100 VAL A N 1
ATOM 786 C CA . VAL A 1 100 ? -18.905 -0.272 27.018 1.00 97.31 100 VAL A CA 1
ATOM 787 C C . VAL A 1 100 ? -20.189 0.531 27.198 1.00 97.31 100 VAL A C 1
ATOM 789 O O . VAL A 1 100 ? -20.601 0.763 28.335 1.00 97.31 100 VAL A O 1
ATOM 792 N N . SER A 1 101 ? -20.856 0.919 26.108 1.00 95.94 101 SER A N 1
ATOM 793 C CA . SER A 1 101 ? -22.151 1.601 26.172 1.00 95.94 101 SER A CA 1
ATOM 794 C C . SER A 1 101 ? -23.191 0.750 26.900 1.00 95.94 101 SER A C 1
ATOM 796 O O . SER A 1 101 ? -23.823 1.239 27.836 1.00 95.94 101 SER A O 1
ATOM 798 N N . ALA A 1 102 ? -23.300 -0.539 26.566 1.00 95.88 102 ALA A N 1
ATOM 799 C CA . ALA A 1 102 ? -24.225 -1.451 27.234 1.00 95.88 102 ALA A CA 1
ATOM 800 C C . ALA A 1 102 ? -23.928 -1.595 28.738 1.00 95.88 102 ALA A C 1
ATOM 802 O O . ALA A 1 102 ? -24.843 -1.556 29.563 1.00 95.88 102 ALA A O 1
ATOM 803 N N . LEU A 1 103 ? -22.653 -1.719 29.119 1.00 94.69 103 LEU A N 1
ATOM 804 C CA . LEU A 1 103 ? -22.247 -1.761 30.527 1.00 94.69 103 LEU A CA 1
ATOM 805 C C . LEU A 1 103 ? -22.542 -0.442 31.250 1.00 94.69 103 LEU A C 1
ATOM 807 O O . LEU A 1 103 ? -22.986 -0.465 32.394 1.00 94.69 103 LEU A O 1
ATOM 811 N N . THR A 1 104 ? -22.353 0.698 30.586 1.00 91.06 104 THR A N 1
ATOM 812 C CA . THR A 1 104 ? -22.657 2.026 31.144 1.00 91.06 104 THR A CA 1
ATOM 813 C C . THR A 1 104 ? -24.151 2.168 31.433 1.00 91.06 104 THR A C 1
ATOM 815 O O . THR A 1 104 ? -24.538 2.600 32.519 1.00 91.06 104 THR A O 1
ATOM 818 N N . GLU A 1 105 ? -25.009 1.731 30.508 1.00 89.88 105 GLU A N 1
ATOM 819 C CA . GLU A 1 105 ? -26.460 1.699 30.715 1.00 89.88 105 GLU A CA 1
ATOM 820 C C . GLU A 1 105 ? -26.869 0.751 31.846 1.00 89.88 105 GLU A C 1
ATOM 822 O O . GLU A 1 105 ? -27.790 1.049 32.608 1.00 89.88 105 GLU A O 1
ATOM 827 N N . GLN A 1 106 ? -26.199 -0.397 31.978 1.00 88.56 106 GLN A N 1
ATOM 828 C CA . GLN A 1 106 ? -26.428 -1.302 33.101 1.00 88.56 106 GLN A CA 1
ATOM 829 C C . GLN A 1 106 ? -26.002 -0.669 34.427 1.00 88.56 106 GLN A C 1
ATOM 831 O O . GLN A 1 106 ? -26.775 -0.710 35.380 1.00 88.56 106 GLN A O 1
ATOM 836 N N . LEU A 1 107 ? -24.831 -0.031 34.487 1.00 84.81 107 LEU A N 1
ATOM 837 C CA . LEU A 1 107 ? -24.334 0.644 35.686 1.00 84.81 107 LEU A CA 1
ATOM 838 C C . LEU A 1 107 ? -25.287 1.760 36.139 1.00 84.81 107 LEU A C 1
ATOM 840 O O . LEU A 1 107 ? -25.590 1.868 37.325 1.00 84.81 107 LEU A O 1
ATOM 844 N N . ALA A 1 108 ? -25.854 2.517 35.195 1.00 79.62 108 ALA A N 1
ATOM 845 C CA . ALA A 1 108 ? -26.846 3.552 35.480 1.00 79.62 108 ALA A CA 1
ATOM 846 C C . ALA A 1 108 ? -28.122 3.011 36.161 1.00 79.62 108 ALA A C 1
ATOM 848 O O . ALA A 1 108 ? -28.797 3.751 36.878 1.00 79.62 108 ALA A O 1
ATOM 849 N N . LYS A 1 109 ? -28.457 1.721 35.989 1.00 76.06 109 LYS A N 1
ATOM 850 C CA . LYS A 1 109 ? -29.563 1.071 36.723 1.00 76.06 109 LYS A CA 1
ATOM 851 C C . LYS A 1 109 ? -29.215 0.824 38.191 1.00 76.06 109 LYS A C 1
ATOM 853 O O . LYS A 1 109 ? -30.113 0.831 39.028 1.00 76.06 109 LYS A O 1
ATOM 858 N N . TYR A 1 110 ? -27.935 0.627 38.503 1.00 68.75 110 TYR A N 1
ATOM 859 C CA . TYR A 1 110 ? -27.443 0.428 39.868 1.00 68.75 110 TYR A CA 1
ATOM 860 C C . TYR A 1 110 ? -27.139 1.750 40.592 1.00 68.75 110 TYR A C 1
ATOM 862 O O . TYR A 1 110 ? -27.225 1.791 41.813 1.00 68.75 110 TYR A O 1
ATOM 870 N N . GLN A 1 111 ? -26.890 2.843 39.864 1.00 62.69 111 GLN A N 1
ATOM 871 C CA . GLN A 1 111 ? -26.589 4.179 40.412 1.00 62.69 111 GLN A CA 1
ATOM 872 C C . GLN A 1 111 ? -27.833 4.971 40.888 1.00 62.69 111 GLN A C 1
ATOM 874 O O . GLN A 1 111 ? -27.770 6.153 41.208 1.00 62.69 111 GLN A O 1
ATOM 879 N N . LYS A 1 112 ? -29.010 4.330 40.920 1.00 61.28 112 LYS A N 1
ATOM 880 C CA . LYS A 1 112 ? -30.284 4.907 41.390 1.00 61.28 112 LYS A CA 1
ATOM 881 C C . LYS A 1 112 ? -30.941 4.033 42.460 1.00 61.28 112 LYS A C 1
ATOM 883 O O . LYS A 1 112 ? -32.148 3.785 42.422 1.00 61.28 112 LYS A O 1
ATOM 888 N N . VAL A 1 113 ? -30.171 3.558 43.439 1.00 66.06 113 VAL A N 1
ATOM 889 C CA . VAL A 1 113 ? -30.791 3.028 44.660 1.00 66.06 113 VAL A CA 1
ATOM 890 C C . VAL A 1 113 ? -31.319 4.222 45.452 1.00 66.06 113 VAL A C 1
ATOM 892 O O . VAL A 1 113 ? -30.583 4.891 46.166 1.00 66.06 113 VAL A O 1
ATOM 895 N N . ASP A 1 114 ? -32.607 4.526 45.293 1.00 73.25 114 ASP A N 1
ATOM 896 C CA . ASP A 1 114 ? -33.309 5.454 46.179 1.00 73.25 114 ASP A CA 1
ATOM 897 C C . ASP A 1 114 ? -33.373 4.826 47.575 1.00 73.25 114 ASP A C 1
ATOM 899 O O . ASP A 1 114 ? -34.313 4.101 47.916 1.00 73.25 114 ASP A O 1
ATOM 903 N N . TYR A 1 115 ? -32.332 5.078 48.370 1.00 75.56 115 TYR A N 1
ATOM 904 C CA . TYR A 1 115 ? -32.179 4.532 49.714 1.00 75.56 115 TYR A CA 1
ATOM 905 C C . TYR A 1 115 ? -33.367 4.902 50.617 1.00 75.56 115 TYR A C 1
ATOM 907 O O . TYR A 1 115 ? -33.695 4.158 51.540 1.00 75.56 115 TYR A O 1
ATOM 915 N N . SER A 1 116 ? -34.099 5.977 50.300 1.00 77.25 116 SER A N 1
ATOM 916 C CA . SER A 1 116 ? -35.316 6.400 51.007 1.00 77.25 116 SER A CA 1
ATOM 917 C C . SER A 1 116 ? -36.424 5.340 50.976 1.00 77.25 116 SER A C 1
ATOM 919 O O . SER A 1 116 ? -37.265 5.300 51.881 1.00 77.25 116 SER A O 1
ATOM 921 N N . LYS A 1 117 ? -36.421 4.452 49.973 1.00 81.88 117 LYS A N 1
ATOM 922 C CA . LYS A 1 117 ? -37.378 3.339 49.841 1.00 81.88 117 LYS A CA 1
ATOM 923 C C . LYS A 1 117 ? -37.016 2.111 50.675 1.00 81.88 117 LYS A C 1
ATOM 925 O O . LYS A 1 117 ? -37.879 1.256 50.862 1.00 81.88 117 LYS A O 1
ATOM 930 N N . LEU A 1 118 ? -35.797 2.033 51.206 1.00 83.69 118 LEU A N 1
ATOM 931 C CA . LEU A 1 118 ? -35.369 0.927 52.061 1.00 83.69 118 LEU A CA 1
ATOM 932 C C . LEU A 1 118 ? -35.984 1.032 53.463 1.00 83.69 118 LEU A C 1
ATOM 934 O O . LEU A 1 118 ? -36.283 2.119 53.979 1.00 83.69 118 LEU A O 1
ATOM 938 N N . LYS A 1 119 ? -36.187 -0.118 54.099 1.00 86.94 119 LYS A N 1
ATOM 939 C CA . LYS A 1 119 ? -36.572 -0.222 55.508 1.00 86.94 119 LYS A CA 1
ATOM 940 C C . LYS A 1 119 ? -35.360 0.035 56.403 1.00 86.94 119 LYS A C 1
ATOM 942 O O . LYS A 1 119 ? -34.215 -0.109 55.993 1.00 86.94 119 LYS A O 1
ATOM 947 N N . VAL A 1 120 ? -35.620 0.393 57.660 1.00 87.38 120 VAL A N 1
ATOM 948 C CA . VAL A 1 120 ? -34.570 0.697 58.651 1.00 87.38 120 VAL A CA 1
ATOM 949 C C . VAL A 1 120 ? -33.583 -0.464 58.822 1.00 87.38 120 VAL A C 1
ATOM 951 O O . VAL A 1 120 ? -32.383 -0.224 58.916 1.00 87.38 120 VAL A O 1
ATOM 954 N N . ASP A 1 121 ? -34.065 -1.707 58.822 1.00 89.12 121 ASP A N 1
ATOM 955 C CA . ASP A 1 121 ? -33.208 -2.888 58.981 1.00 89.12 121 ASP A CA 1
ATOM 956 C C . ASP A 1 121 ? -32.305 -3.112 57.760 1.00 89.12 121 ASP A C 1
ATOM 958 O O . ASP A 1 121 ? -31.113 -3.364 57.920 1.00 89.12 121 ASP A O 1
ATOM 962 N N . GLU A 1 122 ? -32.838 -2.897 56.554 1.00 87.75 122 GLU A N 1
ATOM 963 C CA . GLU A 1 122 ? -32.092 -2.981 55.290 1.00 87.75 122 GLU A CA 1
ATOM 964 C C . GLU A 1 122 ? -31.006 -1.892 55.210 1.00 87.75 122 GLU A C 1
ATOM 966 O O . GLU A 1 122 ? -29.891 -2.156 54.766 1.00 87.75 122 GLU A O 1
ATOM 971 N N . ILE A 1 123 ? -31.288 -0.677 55.703 1.00 88.56 123 ILE A N 1
ATOM 972 C CA . ILE A 1 123 ? -30.298 0.413 55.781 1.00 88.56 123 ILE A CA 1
ATOM 973 C C . ILE A 1 123 ? -29.177 0.060 56.770 1.00 88.56 123 ILE A C 1
ATOM 975 O O . ILE A 1 123 ? -28.004 0.272 56.472 1.00 88.56 123 ILE A O 1
ATOM 979 N N . LYS A 1 124 ? -29.506 -0.514 57.935 1.00 88.69 124 LYS A N 1
ATOM 980 C CA . LYS A 1 124 ? -28.501 -0.945 58.925 1.00 88.69 124 LYS A CA 1
ATOM 981 C C . LYS A 1 124 ? -27.617 -2.072 58.396 1.00 88.69 124 LYS A C 1
ATOM 983 O O . LYS A 1 124 ? -26.420 -2.082 58.673 1.00 88.69 124 LYS A O 1
ATOM 988 N N . GLU A 1 125 ? -28.195 -3.018 57.663 1.00 89.56 125 GLU A N 1
ATOM 989 C CA . GLU A 1 125 ? -27.454 -4.106 57.025 1.00 89.56 125 GLU A CA 1
ATOM 990 C C . GLU A 1 125 ? -26.521 -3.579 55.924 1.00 89.56 125 GLU A C 1
ATOM 992 O O . GLU A 1 125 ? -25.352 -3.959 55.882 1.00 89.56 125 GLU A O 1
ATOM 997 N N . LEU A 1 126 ? -26.985 -2.614 55.124 1.00 86.94 126 LEU A N 1
ATOM 998 C CA . LEU A 1 126 ? -26.186 -1.943 54.096 1.00 86.94 126 LEU A CA 1
ATOM 999 C C . LEU A 1 126 ? -25.026 -1.110 54.674 1.00 86.94 126 LEU A C 1
ATOM 1001 O O . LEU A 1 126 ? -23.914 -1.138 54.146 1.00 86.94 126 LEU A O 1
ATOM 1005 N N . LEU A 1 127 ? -25.260 -0.371 55.764 1.00 88.50 127 LEU A N 1
ATOM 1006 C CA . LEU A 1 127 ? -24.211 0.382 56.465 1.00 88.50 127 LEU A CA 1
ATOM 1007 C C . LEU A 1 127 ? -23.130 -0.569 57.002 1.00 88.50 127 LEU A C 1
ATOM 1009 O O . LEU A 1 127 ? -21.942 -0.331 56.789 1.00 88.50 127 LEU A O 1
ATOM 1013 N N . LYS A 1 128 ? -23.534 -1.706 57.588 1.00 89.50 128 LYS A N 1
ATOM 1014 C CA . LYS A 1 128 ? -22.606 -2.768 58.010 1.00 89.50 128 LYS A CA 1
ATOM 1015 C C . LYS A 1 128 ? -21.834 -3.364 56.834 1.00 89.50 128 LYS A C 1
ATOM 1017 O O . LYS A 1 128 ? -20.621 -3.519 56.936 1.00 89.50 128 LYS A O 1
ATOM 1022 N N . SER A 1 129 ? -22.494 -3.667 55.713 1.00 88.00 129 SER A N 1
ATOM 1023 C CA . SER A 1 129 ? -21.825 -4.252 54.542 1.00 88.00 129 SER A CA 1
ATOM 1024 C C . SER A 1 129 ? -20.832 -3.290 53.879 1.00 88.00 129 SER A C 1
ATOM 1026 O O . SER A 1 129 ? -19.875 -3.736 53.255 1.00 88.00 129 SER A O 1
ATOM 1028 N N . LYS A 1 130 ? -21.045 -1.973 54.010 1.00 85.69 130 LYS A N 1
ATOM 1029 C CA . LYS A 1 130 ? -20.116 -0.918 53.564 1.00 85.69 130 LYS A CA 1
ATOM 1030 C C . LYS A 1 130 ? -19.080 -0.528 54.626 1.00 85.69 130 LYS A C 1
ATOM 1032 O O . LYS A 1 130 ? -18.309 0.398 54.393 1.00 85.69 130 LYS A O 1
ATOM 1037 N N . ASN A 1 131 ? -19.041 -1.237 55.756 1.00 88.31 131 ASN A N 1
ATOM 1038 C CA . ASN A 1 131 ? -18.121 -0.989 56.864 1.00 88.31 131 ASN A CA 1
ATOM 1039 C C . ASN A 1 131 ? -18.243 0.434 57.458 1.00 88.31 131 ASN A C 1
ATOM 1041 O O . ASN A 1 131 ? -17.245 1.047 57.832 1.00 88.31 131 ASN A O 1
ATOM 1045 N N . ILE A 1 132 ? -19.471 0.962 57.518 1.00 88.50 132 ILE A N 1
ATOM 1046 C CA . ILE A 1 132 ? -19.815 2.247 58.139 1.00 88.50 132 ILE A CA 1
ATOM 1047 C C . ILE A 1 132 ? -20.351 1.961 59.545 1.00 88.50 132 ILE A C 1
ATOM 1049 O O . ILE A 1 132 ? -21.372 1.286 59.706 1.00 88.50 132 ILE A O 1
ATOM 1053 N N . GLU A 1 133 ? -19.664 2.461 60.572 1.00 87.25 133 GLU A N 1
ATOM 1054 C CA . GLU A 1 133 ? -20.128 2.353 61.957 1.00 87.25 133 GLU A CA 1
ATOM 1055 C C . GLU A 1 133 ? -21.367 3.221 62.189 1.00 87.25 133 GLU A C 1
ATOM 1057 O O . GLU A 1 133 ? -21.447 4.357 61.724 1.00 87.25 133 GLU A O 1
ATOM 1062 N N . ILE A 1 134 ? -22.340 2.676 62.922 1.00 89.06 134 ILE A N 1
ATOM 1063 C CA . ILE A 1 134 ? -23.574 3.380 63.274 1.00 89.06 134 ILE A CA 1
ATOM 1064 C C . ILE A 1 134 ? -23.385 3.991 64.665 1.00 89.06 134 ILE A C 1
ATOM 1066 O O . ILE A 1 134 ? -23.267 3.232 65.634 1.00 89.06 134 ILE A O 1
ATOM 1070 N N . PRO A 1 135 ? -23.377 5.328 64.793 1.00 87.19 135 PRO A N 1
ATOM 1071 C CA . PRO A 1 135 ? -23.294 5.983 66.088 1.00 87.19 135 PRO A CA 1
ATOM 1072 C C . PRO A 1 135 ? -24.473 5.586 67.002 1.00 87.19 135 PRO A C 1
ATOM 1074 O O . PRO A 1 135 ? -25.597 5.412 66.524 1.00 87.19 135 PRO A O 1
ATOM 1077 N N . PRO A 1 136 ? -24.255 5.423 68.319 1.00 81.25 136 PRO A N 1
ATOM 1078 C CA . PRO A 1 136 ? -25.274 4.926 69.256 1.00 81.25 136 PRO A CA 1
ATOM 1079 C C . PRO A 1 136 ? -26.477 5.871 69.453 1.00 81.25 136 PRO A C 1
ATOM 1081 O O . PRO A 1 136 ? -27.534 5.454 69.936 1.00 81.25 136 PRO A O 1
ATOM 1084 N N . ASP A 1 137 ? -26.323 7.140 69.092 1.00 84.56 137 ASP A N 1
ATOM 1085 C CA . ASP A 1 137 ? -27.325 8.204 69.111 1.00 84.56 137 ASP A CA 1
ATOM 1086 C C . ASP A 1 137 ? -28.235 8.211 67.869 1.00 84.56 137 ASP A C 1
ATOM 1088 O O . ASP A 1 137 ? -29.351 8.731 67.930 1.00 84.56 137 ASP A O 1
ATOM 1092 N N . VAL A 1 138 ? -27.829 7.550 66.782 1.00 83.06 138 VAL A N 1
ATOM 1093 C CA . VAL A 1 138 ? -28.584 7.488 65.526 1.00 83.06 138 VAL A CA 1
ATOM 1094 C C . VAL A 1 138 ? -29.687 6.428 65.605 1.00 83.06 138 VAL A C 1
ATOM 1096 O O . VAL A 1 138 ? -29.435 5.221 65.645 1.00 83.06 138 VAL A O 1
ATOM 1099 N N . LYS A 1 139 ? -30.950 6.877 65.621 1.00 79.12 139 LYS A N 1
ATOM 1100 C CA . LYS A 1 139 ? -32.132 5.994 65.725 1.00 79.12 139 LYS A CA 1
ATOM 1101 C C . LYS A 1 139 ? -33.199 6.247 64.667 1.00 79.12 139 LYS A C 1
ATOM 1103 O O . LYS A 1 139 ? -33.976 5.334 64.380 1.00 79.12 139 LYS A O 1
ATOM 1108 N N . LEU A 1 140 ? -33.262 7.453 64.102 1.00 87.06 140 LEU A N 1
ATOM 1109 C CA . LEU A 1 140 ? -34.251 7.793 63.087 1.00 87.06 140 LEU A CA 1
ATOM 1110 C C . LEU A 1 140 ? -33.807 7.277 61.719 1.00 87.06 140 LEU A C 1
ATOM 1112 O O . LEU A 1 140 ? -32.620 7.172 61.412 1.00 87.06 140 LEU A O 1
ATOM 1116 N N . LYS A 1 141 ? -34.788 6.965 60.870 1.00 86.12 141 LYS A N 1
ATOM 1117 C CA . LYS A 1 141 ? -34.531 6.537 59.492 1.00 86.12 141 LYS A CA 1
ATOM 1118 C C . LYS A 1 141 ? -33.763 7.606 58.705 1.00 86.12 141 LYS A C 1
ATOM 1120 O O . LYS A 1 141 ? -32.890 7.257 57.922 1.00 86.12 141 LYS A O 1
ATOM 1125 N N . GLU A 1 142 ? -34.075 8.881 58.922 1.00 86.62 142 GLU A N 1
ATOM 1126 C CA . GLU A 1 142 ? -33.430 10.011 58.240 1.00 86.62 142 GLU A CA 1
ATOM 1127 C C . GLU A 1 142 ? -31.947 10.133 58.607 1.00 86.62 142 GLU A C 1
ATOM 1129 O O . GLU A 1 142 ? -31.107 10.270 57.719 1.00 86.62 142 GLU A O 1
ATOM 1134 N N . ASP A 1 143 ? -31.615 9.967 59.888 1.00 88.00 143 ASP A N 1
ATOM 1135 C CA . ASP A 1 143 ? -30.233 9.980 60.374 1.00 88.00 143 ASP A CA 1
ATOM 1136 C C . ASP A 1 143 ? -29.419 8.814 59.785 1.00 88.00 143 ASP A C 1
ATOM 1138 O O . ASP A 1 143 ? -28.283 8.994 59.357 1.00 88.00 143 ASP A O 1
ATOM 1142 N N . LEU A 1 144 ? -30.015 7.617 59.693 1.00 88.44 144 LEU A N 1
ATOM 1143 C CA . LEU A 1 144 ? -29.385 6.447 59.067 1.00 88.44 144 LEU A CA 1
ATOM 1144 C C . LEU A 1 144 ? -29.167 6.635 57.558 1.00 88.44 144 LEU A C 1
ATOM 1146 O O . LEU A 1 144 ? -28.157 6.184 57.023 1.00 88.44 144 LEU A O 1
ATOM 1150 N N . LEU A 1 145 ? -30.097 7.305 56.871 1.00 87.19 145 LEU A N 1
ATOM 1151 C CA . LEU A 1 145 ? -29.951 7.656 55.457 1.00 87.19 145 LEU A CA 1
ATOM 1152 C C . LEU A 1 145 ? -28.837 8.685 55.240 1.00 87.19 145 LEU A C 1
ATOM 1154 O O . LEU A 1 145 ? -28.132 8.604 54.238 1.00 87.19 145 LEU A O 1
ATOM 1158 N N . ALA A 1 146 ? -28.645 9.618 56.176 1.00 87.12 146 ALA A N 1
ATOM 1159 C CA . ALA A 1 146 ? -27.594 10.632 56.104 1.00 87.12 146 ALA A CA 1
ATOM 1160 C C . ALA A 1 146 ? -26.171 10.059 56.245 1.00 87.12 146 ALA A C 1
ATOM 1162 O O . ALA A 1 146 ? -25.217 10.707 55.812 1.00 87.12 146 ALA A O 1
ATOM 1163 N N . LEU A 1 147 ? -26.031 8.856 56.817 1.00 87.56 147 LEU A N 1
ATOM 1164 C CA . LEU A 1 147 ? -24.760 8.129 56.922 1.00 87.56 147 LEU A CA 1
ATOM 1165 C C . LEU A 1 147 ? -24.365 7.407 55.628 1.00 87.56 147 LEU A C 1
ATOM 1167 O O . LEU A 1 147 ? -23.210 7.005 55.483 1.00 87.56 147 LEU A O 1
ATOM 1171 N N . LEU A 1 148 ? -25.301 7.210 54.695 1.00 83.38 148 LEU A N 1
ATOM 1172 C CA . LEU A 1 148 ? -24.976 6.605 53.409 1.00 83.38 148 LEU A CA 1
ATOM 1173 C C . LEU A 1 148 ? -24.180 7.604 52.554 1.00 83.38 148 LEU A C 1
ATOM 1175 O O . LEU A 1 148 ? -24.518 8.791 52.521 1.00 83.38 148 LEU A O 1
ATOM 1179 N N . PRO A 1 149 ? -23.127 7.150 51.849 1.00 73.19 149 PRO A N 1
ATOM 1180 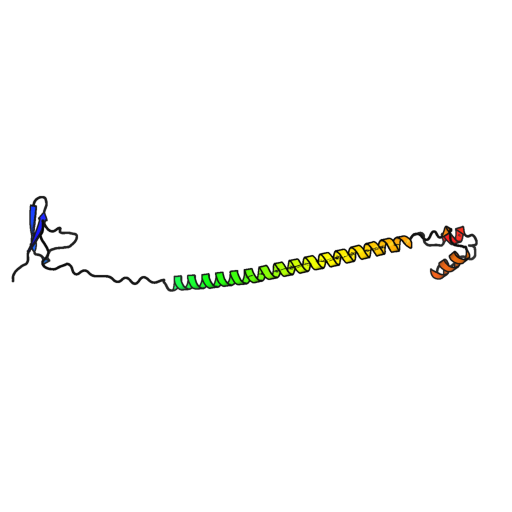C CA . PRO A 1 149 ? -22.380 8.011 50.946 1.00 73.19 149 PRO A CA 1
ATOM 1181 C C . PRO A 1 149 ? -23.332 8.592 49.898 1.00 73.19 149 PRO A C 1
ATOM 1183 O O . PRO A 1 149 ? -24.083 7.862 49.251 1.00 73.19 149 PRO A O 1
ATOM 1186 N N . LYS A 1 150 ? -23.312 9.920 49.766 1.00 63.44 150 LYS A N 1
ATOM 1187 C CA . LYS A 1 150 ? -24.037 10.626 48.711 1.00 63.44 150 LYS A CA 1
ATOM 1188 C C . LYS A 1 150 ? -23.281 10.374 47.407 1.00 63.44 150 LYS A C 1
ATOM 1190 O O . LYS A 1 150 ? -22.139 10.815 47.295 1.00 63.44 150 LYS A O 1
ATOM 1195 N N . GLU A 1 151 ? -23.880 9.603 46.502 1.00 57.19 151 GLU A N 1
ATOM 1196 C CA . GLU A 1 151 ? -23.404 9.472 45.115 1.00 57.19 151 GLU A CA 1
ATOM 1197 C C . GLU A 1 151 ? -23.653 10.755 44.318 1.00 57.19 151 GLU A C 1
ATOM 1199 O O . GLU A 1 151 ? -24.691 11.418 44.565 1.00 57.19 151 GLU A O 1
#

pLDDT: mean 87.75, std 10.86, range [52.28, 98.62]

Sequence (151 aa):
MLVNTVKIKHGESYRIINESDFKHGQHELYEGEKLSVAPDNVTLDLKVGITPDLQKTIDDMKNECQRVENNNVQLKALLVEREAIEAQLRGELKGALESVSALTEQLAKYQKVDYSKLKVDEIKELLKSKNIEIPPDVKLKEDLLALLPKE

Organism: NCBI:txid1776742